Protein AF-A0A3D5V8G2-F1 (afdb_monomer)

Nearest PDB structures (foldseek):
  6szw-assembly1_C  TM=7.729E-01  e=3.109E+00  Homo sapiens
  6szw-assembly1_A  TM=7.566E-01  e=4.040E+00  Homo sapiens
  6w3f-assembly2_B  TM=2.625E-01  e=4.361E-01  synthetic construct
  3ke7-assembly1_A  TM=2.654E-01  e=2.099E+00  Parabacteroides distasonis ATCC 8503

Mean predicted aligned error: 7.95 Å

Secondary structure (DSSP, 8-state):
-HHHHHHHHHHHHHHHHHHHHHHHHHHHHHHHHHHHHHHHHHHHHHHHHHHHHHHS-GGGTS-TT-S-SSSBPTTS-BHHHHHHHHHT--TTSEEE-SSEEEEEEE-SS-EEEEEEEEEE-TTSSSEEEEEEEE-TTSSS-EEEEE--

Radius of gyration: 23.79 Å; Cα contacts (8 Å, |Δi|>4): 229; chains: 1; bounding box: 55×24×83 Å

Sequence (148 aa):
MGTQQILLIVLSVVVVGIAVAVGITMFNNQAVNSNRQAVISDLQNLGAQVMAWYRMPASMGGGGQAANLTTGDANGESLSDELYNYIGFDSDGNFLNQNGSYSTTVTTTTIEIVGEGNETGNDGSTPVKATLVITPANESPLQTTVNN

Foldseek 3Di:
DVVVVVVVVVVVVVVVVVVVVVVVVVVLVVVQVVLLVVLVVLLVVLLVQLLVQCPDCVVVLGVNVDQFQQADDVVGDRNVQSSCVSSVHDSQQWDDDQSFIWHWDDGGFKIKIKTFGPGCHPVNPGGWIKIWIAGNPDPCGTDIDGPD

Structure (mmCIF, N/CA/C/O backbone):
data_AF-A0A3D5V8G2-F1
#
_entry.id   AF-A0A3D5V8G2-F1
#
loop_
_atom_site.group_PDB
_atom_site.id
_atom_site.type_symbol
_atom_site.label_atom_id
_atom_site.label_alt_id
_atom_site.label_comp_id
_atom_site.label_asym_id
_atom_site.label_entity_id
_atom_site.label_seq_id
_atom_site.pdbx_PDB_ins_c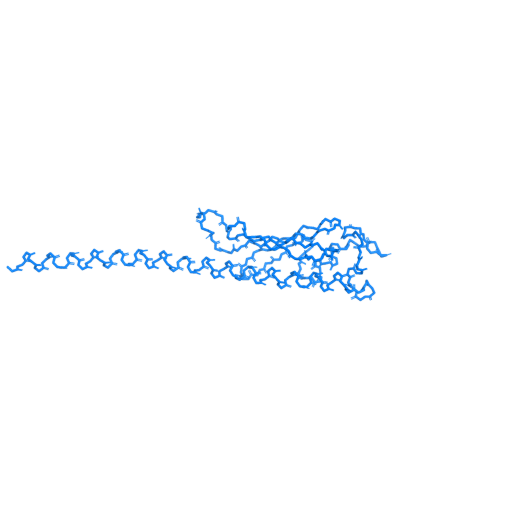ode
_atom_site.Cartn_x
_atom_site.Cartn_y
_atom_site.Cartn_z
_atom_site.occupancy
_atom_site.B_iso_or_equiv
_atom_site.auth_seq_id
_atom_site.auth_comp_id
_atom_site.auth_asym_id
_atom_site.auth_atom_id
_atom_site.pdbx_PDB_model_num
ATOM 1 N N . MET A 1 1 ? -31.181 0.477 53.966 1.00 78.00 1 MET A N 1
ATOM 2 C CA . MET A 1 1 ? -30.634 -0.601 53.106 1.00 78.00 1 MET A CA 1
ATOM 3 C C . MET A 1 1 ? -30.804 -0.304 51.613 1.00 78.00 1 MET A C 1
ATOM 5 O O . MET A 1 1 ? -29.845 -0.504 50.885 1.00 78.00 1 MET A O 1
ATOM 9 N N . GLY A 1 2 ? -31.938 0.248 51.153 1.00 84.44 2 GLY A N 1
ATOM 10 C CA . GLY A 1 2 ? -32.140 0.558 49.725 1.00 84.44 2 GLY A CA 1
ATOM 11 C C . GLY A 1 2 ? -31.175 1.590 49.114 1.00 84.44 2 GLY A C 1
ATOM 12 O O . GLY A 1 2 ? -30.737 1.413 47.988 1.00 84.44 2 GLY A O 1
ATOM 13 N N . THR A 1 3 ? -30.762 2.627 49.849 1.00 86.69 3 THR A N 1
ATOM 14 C CA . THR A 1 3 ? -29.887 3.691 49.309 1.00 86.69 3 THR A CA 1
ATOM 15 C C . THR A 1 3 ? -28.455 3.232 49.006 1.00 86.69 3 THR A C 1
ATOM 17 O O . THR A 1 3 ? -27.903 3.616 47.982 1.00 86.69 3 THR A O 1
ATOM 20 N N . GLN A 1 4 ? -27.860 2.369 49.840 1.00 87.19 4 GLN A N 1
ATOM 21 C CA . GLN A 1 4 ? -26.537 1.784 49.565 1.00 87.19 4 GLN A CA 1
ATOM 22 C C . GLN A 1 4 ? -26.575 0.786 48.404 1.00 87.19 4 GLN A C 1
ATOM 24 O O . GLN A 1 4 ? -25.663 0.763 47.585 1.00 87.19 4 GLN A O 1
ATOM 29 N N . GLN A 1 5 ? -27.636 -0.017 48.309 1.00 90.75 5 GLN A N 1
ATOM 30 C CA . GLN A 1 5 ? -27.791 -0.972 47.211 1.00 90.75 5 GLN A CA 1
ATOM 31 C C . GLN A 1 5 ? -27.987 -0.262 45.867 1.00 90.75 5 GLN A C 1
ATOM 33 O O . GLN A 1 5 ? -27.366 -0.645 44.881 1.00 90.75 5 GLN A O 1
ATOM 38 N N . ILE A 1 6 ? -28.773 0.819 45.838 1.00 92.19 6 ILE A N 1
ATOM 39 C CA . ILE A 1 6 ? -28.949 1.641 44.632 1.00 92.19 6 ILE A CA 1
ATOM 40 C C . ILE A 1 6 ? -27.618 2.277 44.207 1.00 92.19 6 ILE A C 1
ATOM 42 O O . ILE A 1 6 ? -27.293 2.277 43.022 1.00 92.19 6 ILE A O 1
ATOM 46 N N . LEU A 1 7 ? -26.811 2.759 45.156 1.00 90.69 7 LEU A N 1
ATOM 47 C CA . LEU A 1 7 ? -25.519 3.379 44.852 1.00 90.69 7 LEU A CA 1
ATOM 48 C C . LEU A 1 7 ? -24.522 2.393 44.222 1.00 90.69 7 LEU A C 1
ATOM 50 O O . LEU A 1 7 ? -23.800 2.758 43.295 1.00 90.69 7 LEU A O 1
ATOM 54 N N . LEU A 1 8 ? -24.517 1.136 44.673 1.00 91.50 8 LEU A N 1
ATOM 55 C CA . LEU A 1 8 ? -23.665 0.093 44.096 1.00 91.50 8 LEU A CA 1
ATOM 56 C C . LEU A 1 8 ? -24.078 -0.272 42.666 1.00 91.50 8 LEU A C 1
ATOM 58 O O . LEU A 1 8 ? -23.210 -0.441 41.816 1.00 91.50 8 LEU A O 1
ATOM 62 N N . ILE A 1 9 ? -25.382 -0.322 42.377 1.00 93.31 9 ILE A N 1
ATOM 63 C CA . ILE A 1 9 ? -25.881 -0.585 41.018 1.00 93.31 9 ILE A CA 1
ATOM 64 C C . ILE A 1 9 ? -25.447 0.528 40.061 1.00 93.31 9 ILE A C 1
ATOM 66 O O . ILE A 1 9 ? -24.938 0.250 38.976 1.00 93.31 9 ILE A O 1
ATOM 70 N N . VAL A 1 10 ? -25.606 1.789 40.469 1.00 94.69 10 VAL A N 1
ATOM 71 C CA . VAL A 1 10 ? -25.210 2.941 39.647 1.00 94.69 10 VAL A CA 1
ATOM 72 C C . VAL A 1 10 ? -23.709 2.912 39.365 1.00 94.69 10 VAL A C 1
ATOM 74 O O . VAL A 1 10 ? -23.300 3.094 38.220 1.00 94.69 10 VAL A O 1
ATOM 77 N N . LEU A 1 11 ? -22.889 2.612 40.375 1.00 93.88 11 LEU A N 1
ATOM 78 C CA . LEU A 1 11 ? -21.443 2.501 40.204 1.00 93.88 11 LEU A CA 1
ATOM 79 C C . LEU A 1 11 ? -21.070 1.406 39.194 1.00 93.88 11 LEU A C 1
ATOM 81 O O . LEU A 1 11 ? -20.253 1.648 38.308 1.00 93.88 11 LEU A O 1
ATOM 85 N N . SER A 1 12 ? -21.690 0.226 39.282 1.00 94.19 12 SER A N 1
ATOM 86 C CA . SER A 1 12 ? -21.439 -0.871 38.340 1.00 94.19 12 SER A CA 1
ATOM 87 C C . SER A 1 12 ? -21.774 -0.487 36.898 1.00 94.19 12 SER A C 1
ATOM 89 O O . SER A 1 12 ? -20.986 -0.766 35.997 1.00 94.19 12 SER A O 1
ATOM 91 N N . VAL A 1 13 ? -22.901 0.192 36.668 1.00 96.00 13 VAL A N 1
ATOM 92 C CA . VAL A 1 13 ? -23.312 0.615 35.319 1.00 96.00 13 VAL A CA 1
ATOM 93 C C . VAL A 1 13 ? -22.354 1.658 34.742 1.00 96.00 13 VAL A C 1
ATOM 95 O O . VAL A 1 13 ? -21.993 1.566 33.570 1.00 96.00 13 VAL A O 1
ATOM 98 N N . VAL A 1 14 ? -21.887 2.610 35.557 1.00 95.88 14 VAL A N 1
ATOM 99 C CA . VAL A 1 14 ? -20.909 3.623 35.120 1.00 95.88 14 VAL A CA 1
ATOM 100 C C . VAL A 1 14 ? -19.597 2.968 34.684 1.00 95.88 14 VAL A C 1
ATOM 102 O O . VAL A 1 14 ? -19.060 3.310 33.631 1.00 95.88 14 VAL A O 1
ATOM 105 N N . VAL A 1 15 ? -19.104 1.988 35.447 1.00 95.62 15 VAL A N 1
ATOM 106 C CA . VAL A 1 15 ? -17.864 1.271 35.108 1.00 95.62 15 VAL A CA 1
ATOM 107 C C . VAL A 1 15 ? -18.015 0.485 33.803 1.00 95.62 15 VAL A C 1
ATOM 109 O O . VAL A 1 15 ? -17.140 0.567 32.942 1.00 95.62 15 VAL A O 1
ATOM 112 N N . VAL A 1 16 ? -19.133 -0.226 33.616 1.00 97.62 16 VAL A N 1
ATOM 113 C CA . VAL A 1 16 ? -19.405 -0.964 32.368 1.00 97.62 16 VAL A CA 1
ATOM 114 C C . VAL A 1 16 ? -19.496 -0.010 31.174 1.00 97.62 16 VAL A C 1
ATOM 116 O O . VAL A 1 16 ? -18.928 -0.302 30.124 1.00 97.62 16 VAL A O 1
ATOM 119 N N . GLY A 1 17 ? -20.135 1.153 31.334 1.00 96.94 17 GLY A N 1
ATOM 120 C CA . GLY A 1 17 ? -20.242 2.158 30.273 1.00 96.94 17 GLY A CA 1
ATOM 121 C C . GLY A 1 17 ? -18.881 2.645 29.765 1.00 96.94 17 GLY A C 1
ATOM 122 O O . GLY A 1 17 ? -18.651 2.684 28.557 1.00 96.94 17 GLY A O 1
ATOM 123 N N . ILE A 1 18 ? -17.949 2.947 30.676 1.00 95.75 18 ILE A N 1
ATOM 124 C CA . ILE A 1 18 ? -16.586 3.371 30.310 1.00 95.75 18 ILE A CA 1
ATOM 125 C C . ILE A 1 18 ? -15.808 2.215 29.670 1.00 95.75 18 ILE A C 1
ATOM 127 O O . ILE A 1 18 ? -15.126 2.419 28.667 1.00 95.75 18 ILE A O 1
ATOM 131 N N . ALA A 1 19 ? -15.928 0.998 30.210 1.00 95.44 19 ALA A N 1
ATOM 132 C CA . ALA A 1 19 ? -15.232 -0.172 29.679 1.00 95.44 19 ALA A CA 1
ATOM 133 C C . ALA A 1 19 ? -15.631 -0.478 28.225 1.00 95.44 19 ALA A C 1
ATOM 135 O O . ALA A 1 19 ? -14.762 -0.774 27.406 1.00 95.44 19 ALA A O 1
ATOM 136 N N . VAL A 1 20 ? -16.917 -0.349 27.880 1.00 96.38 20 VAL A N 1
ATOM 137 C CA . VAL A 1 20 ? -17.401 -0.524 26.500 1.00 96.38 20 VAL A CA 1
ATOM 138 C C . VAL A 1 20 ? -16.841 0.561 25.582 1.00 96.38 20 VAL A C 1
ATOM 140 O O . VAL A 1 20 ? -16.336 0.239 24.509 1.00 96.38 20 VAL A O 1
ATOM 143 N N . ALA A 1 21 ? -16.864 1.829 26.006 1.00 92.94 21 ALA A N 1
ATOM 144 C CA . ALA A 1 21 ? -16.328 2.931 25.206 1.00 92.94 21 ALA A CA 1
ATOM 145 C C . ALA A 1 21 ? -14.827 2.754 24.910 1.00 92.94 21 ALA A C 1
ATOM 147 O O . ALA A 1 21 ? -14.400 2.900 23.767 1.00 92.94 21 ALA A O 1
ATOM 148 N N . VAL A 1 22 ? -14.030 2.372 25.915 1.00 94.81 22 VAL A N 1
ATOM 149 C CA . VAL A 1 22 ? -12.594 2.094 25.737 1.00 94.81 22 VAL A CA 1
ATOM 150 C C . VAL A 1 22 ? -12.370 0.853 24.869 1.00 94.81 22 VAL A C 1
ATOM 152 O O . VAL A 1 22 ? -11.496 0.868 24.004 1.00 94.81 22 VAL A O 1
ATOM 155 N N . GLY A 1 23 ? -13.171 -0.200 25.058 1.00 93.06 23 GLY A N 1
ATOM 156 C CA . GLY A 1 23 ? -13.096 -1.424 24.260 1.00 93.06 23 GLY A CA 1
ATOM 157 C C . GLY A 1 23 ? -13.329 -1.175 22.769 1.00 93.06 23 GLY A C 1
ATOM 158 O O . GLY A 1 23 ? -12.573 -1.685 21.946 1.00 93.06 23 GLY A O 1
ATOM 159 N N . ILE A 1 24 ? -14.309 -0.334 22.422 1.00 91.12 24 ILE A N 1
ATOM 160 C CA . ILE A 1 24 ? -14.580 0.064 21.031 1.00 91.12 24 ILE A CA 1
ATOM 161 C C . ILE A 1 24 ? -13.375 0.803 20.437 1.00 91.12 24 ILE A C 1
ATOM 163 O O . ILE A 1 24 ? -12.922 0.457 19.348 1.00 91.12 24 ILE A O 1
ATOM 167 N N . THR A 1 25 ? -12.803 1.768 21.163 1.00 88.56 25 THR A N 1
ATOM 168 C CA . THR A 1 25 ? -11.617 2.503 20.695 1.00 88.56 25 THR A CA 1
ATOM 169 C C . THR A 1 25 ? -10.421 1.576 20.472 1.00 88.56 25 THR A C 1
ATOM 171 O O . THR A 1 25 ? -9.728 1.695 19.464 1.00 88.56 25 THR A O 1
ATOM 174 N N . MET A 1 26 ? -10.181 0.618 21.374 1.00 89.19 26 MET A N 1
ATOM 175 C CA . MET A 1 26 ? -9.106 -0.370 21.210 1.00 89.19 26 MET A CA 1
ATOM 176 C C . MET A 1 26 ? -9.332 -1.282 20.001 1.00 89.19 26 MET A C 1
ATOM 178 O O . MET A 1 26 ? -8.381 -1.566 19.274 1.00 89.19 26 MET A O 1
ATOM 182 N N . PHE A 1 27 ? -10.572 -1.714 19.764 1.00 88.75 27 PHE A N 1
ATOM 183 C CA . PHE A 1 27 ? -10.916 -2.550 18.616 1.00 88.75 27 PHE A CA 1
ATOM 184 C C . PHE A 1 27 ? -10.690 -1.816 17.287 1.00 88.75 27 PHE A C 1
ATOM 186 O O . PHE A 1 27 ? -10.047 -2.362 16.392 1.00 88.75 27 PHE A O 1
ATOM 193 N N . ASN A 1 28 ? -11.117 -0.553 17.190 1.00 87.25 28 ASN A N 1
ATOM 194 C CA . ASN A 1 28 ? -10.887 0.274 16.003 1.00 87.25 28 ASN A CA 1
ATOM 195 C C . ASN A 1 28 ? -9.389 0.503 15.760 1.00 87.25 28 ASN A C 1
ATOM 197 O O . ASN A 1 28 ? -8.902 0.296 14.653 1.00 87.25 28 ASN A O 1
ATOM 201 N N . ASN A 1 29 ? -8.625 0.832 16.806 1.00 86.25 29 ASN A N 1
ATOM 202 C CA . ASN A 1 29 ? -7.174 1.005 16.689 1.00 86.25 29 ASN A CA 1
ATOM 203 C C . ASN A 1 29 ? -6.466 -0.282 16.231 1.00 86.25 29 ASN A C 1
ATOM 205 O O . ASN A 1 29 ? -5.485 -0.222 15.490 1.00 86.25 29 ASN A O 1
ATOM 209 N N . GLN A 1 30 ? -6.950 -1.453 16.655 1.00 88.50 30 GLN A N 1
ATOM 210 C CA . GLN A 1 30 ? -6.416 -2.733 16.196 1.00 88.50 30 GLN A CA 1
ATOM 211 C C . GLN A 1 30 ? -6.717 -2.975 14.710 1.00 88.50 30 GLN A C 1
ATOM 213 O O . GLN A 1 30 ? -5.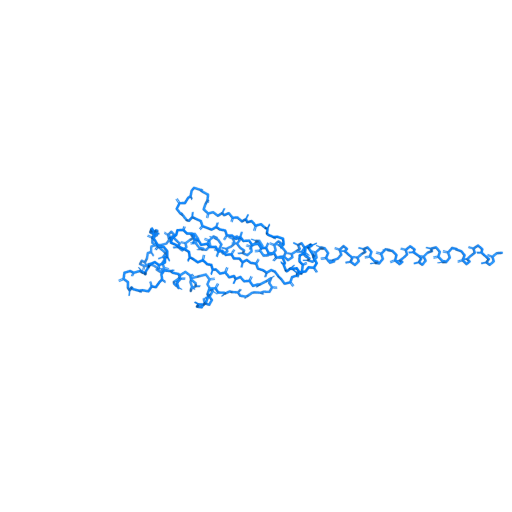830 -3.437 13.992 1.00 88.50 30 GLN A O 1
ATOM 218 N N . ALA A 1 31 ? -7.925 -2.640 14.243 1.00 85.44 31 ALA A N 1
ATOM 219 C CA . ALA A 1 31 ? -8.300 -2.743 12.832 1.00 85.44 31 ALA A CA 1
ATOM 220 C C . ALA A 1 31 ? -7.420 -1.842 11.947 1.00 85.44 31 ALA A C 1
ATOM 222 O O . ALA A 1 31 ? -6.809 -2.329 10.995 1.00 85.44 31 ALA A O 1
ATOM 223 N N . VAL A 1 32 ? -7.242 -0.575 12.338 1.00 87.19 32 VAL A N 1
ATOM 224 C CA . VAL A 1 32 ? -6.369 0.392 11.646 1.00 87.19 32 VAL A CA 1
ATOM 225 C C . VAL A 1 32 ? -4.924 -0.109 11.581 1.00 87.19 32 VAL A C 1
ATOM 227 O O . VAL A 1 32 ? -4.301 -0.104 10.519 1.00 87.19 32 VAL A O 1
ATOM 230 N N . ASN A 1 33 ? -4.374 -0.592 12.699 1.00 87.31 33 ASN A N 1
ATOM 231 C CA . ASN A 1 33 ? -3.004 -1.111 12.733 1.00 87.31 33 ASN A CA 1
ATOM 232 C C . ASN A 1 33 ? -2.829 -2.381 11.893 1.00 87.31 33 ASN A C 1
ATOM 234 O O . ASN A 1 33 ? -1.791 -2.545 11.251 1.00 87.31 33 ASN A O 1
ATOM 238 N N . SER A 1 34 ? -3.826 -3.268 11.882 1.00 89.38 34 SER A N 1
ATOM 239 C CA . SER A 1 34 ? -3.811 -4.467 11.043 1.00 89.38 34 SER A CA 1
ATOM 240 C C . SER A 1 34 ? -3.828 -4.101 9.561 1.00 89.38 34 SER A C 1
ATOM 242 O O . SER A 1 34 ? -3.040 -4.646 8.790 1.00 89.38 34 SER A O 1
ATOM 244 N N . ASN A 1 35 ? -4.678 -3.152 9.161 1.00 89.25 35 ASN A N 1
ATOM 245 C CA . ASN A 1 35 ? -4.745 -2.684 7.780 1.00 89.25 35 ASN A CA 1
ATOM 246 C C . ASN A 1 35 ? -3.432 -2.002 7.356 1.00 89.25 35 ASN A C 1
ATOM 248 O O . ASN A 1 35 ? -2.878 -2.337 6.312 1.00 89.25 35 ASN A O 1
ATOM 252 N N . ARG A 1 36 ? -2.843 -1.167 8.222 1.00 87.81 36 ARG A N 1
ATOM 253 C CA . ARG A 1 36 ? -1.514 -0.566 8.008 1.00 87.81 36 ARG A CA 1
ATOM 254 C C . ARG A 1 36 ? -0.430 -1.601 7.742 1.00 87.81 36 ARG A C 1
ATOM 256 O O . ARG A 1 36 ? 0.362 -1.442 6.818 1.00 87.81 36 ARG A O 1
ATOM 263 N N . GLN A 1 37 ? -0.379 -2.655 8.550 1.00 90.31 37 GLN A N 1
ATOM 264 C CA . GLN A 1 37 ? 0.601 -3.726 8.372 1.00 90.31 37 GLN A CA 1
ATOM 265 C C . GLN A 1 37 ? 0.373 -4.48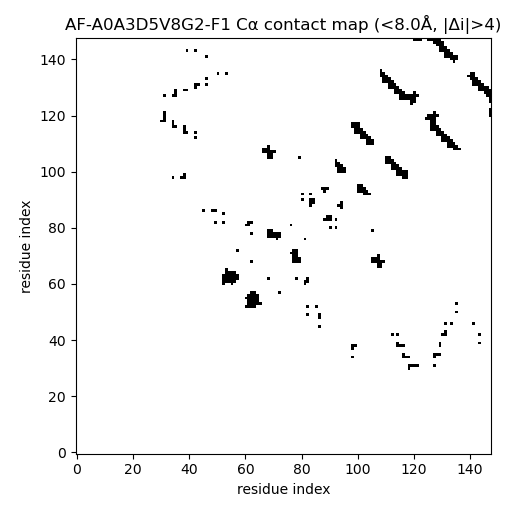9 7.066 1.00 90.31 37 GLN A C 1
ATOM 267 O O . GLN A 1 37 ? 1.343 -4.807 6.380 1.00 90.31 37 GLN A O 1
ATOM 272 N N . ALA A 1 38 ? -0.886 -4.730 6.695 1.00 90.06 38 ALA A N 1
ATOM 273 C CA . ALA A 1 38 ? -1.233 -5.369 5.433 1.00 90.06 38 ALA A CA 1
ATOM 274 C C . ALA A 1 38 ? -0.784 -4.526 4.225 1.00 90.06 38 ALA A C 1
ATOM 276 O O . ALA A 1 38 ? -0.080 -5.039 3.358 1.00 90.06 38 ALA A O 1
ATOM 277 N N . VAL A 1 39 ? -1.075 -3.219 4.217 1.00 89.88 39 VAL A N 1
ATOM 278 C CA . VAL A 1 39 ? -0.639 -2.300 3.148 1.00 89.88 39 VAL A CA 1
ATOM 279 C C . VAL A 1 39 ? 0.887 -2.257 3.037 1.00 89.88 39 VAL A C 1
ATOM 281 O O . VAL A 1 39 ? 1.424 -2.351 1.936 1.00 89.88 39 VAL A O 1
ATOM 284 N N . ILE A 1 40 ? 1.610 -2.173 4.160 1.00 88.94 40 ILE A N 1
ATOM 285 C CA . ILE A 1 40 ? 3.083 -2.188 4.159 1.00 88.94 40 ILE A CA 1
ATOM 286 C C . ILE A 1 40 ? 3.625 -3.513 3.606 1.00 88.94 40 ILE A C 1
ATOM 288 O O . ILE A 1 40 ? 4.571 -3.502 2.819 1.00 88.94 40 ILE A O 1
ATOM 292 N N . SER A 1 41 ? 3.037 -4.644 3.999 1.00 90.75 41 SER A N 1
ATOM 293 C CA . SER A 1 41 ? 3.429 -5.967 3.501 1.00 90.75 41 SER A CA 1
ATOM 294 C C . SER A 1 41 ? 3.225 -6.084 1.989 1.00 90.75 41 SER A C 1
ATOM 296 O O . SER A 1 41 ? 4.100 -6.591 1.285 1.00 90.75 41 SER A O 1
ATOM 298 N N . ASP A 1 42 ? 2.101 -5.584 1.477 1.00 91.69 42 ASP A N 1
ATOM 299 C CA . ASP A 1 42 ? 1.815 -5.590 0.042 1.00 91.69 42 ASP A CA 1
ATOM 300 C C . ASP A 1 42 ? 2.798 -4.704 -0.723 1.00 91.69 42 ASP A C 1
ATOM 302 O O . ASP A 1 42 ? 3.363 -5.143 -1.724 1.00 91.69 42 ASP A O 1
ATOM 306 N N . LEU A 1 43 ? 3.095 -3.503 -0.214 1.00 89.12 43 LEU A N 1
ATOM 307 C CA . LEU A 1 43 ? 4.113 -2.629 -0.800 1.00 89.12 43 LEU A CA 1
ATOM 308 C C . LEU A 1 43 ? 5.484 -3.311 -0.842 1.00 89.12 43 LEU A C 1
ATOM 310 O O . LEU A 1 43 ? 6.156 -3.252 -1.865 1.00 89.12 43 LEU A O 1
ATOM 314 N N . GLN A 1 44 ? 5.905 -4.000 0.219 1.00 90.50 44 GLN A N 1
ATOM 315 C CA . GLN A 1 44 ? 7.176 -4.735 0.216 1.00 90.50 44 GLN A CA 1
ATOM 316 C C . GLN A 1 44 ? 7.207 -5.847 -0.840 1.00 90.50 44 GLN A C 1
ATOM 318 O O . GLN A 1 44 ? 8.227 -6.027 -1.509 1.00 90.50 44 GLN A O 1
ATOM 323 N N . ASN A 1 45 ? 6.098 -6.568 -1.017 1.00 91.50 45 ASN A N 1
ATOM 324 C CA . ASN A 1 45 ? 5.980 -7.598 -2.045 1.00 91.50 45 ASN A CA 1
ATOM 325 C C . ASN A 1 45 ? 6.056 -6.988 -3.455 1.00 91.50 45 ASN A C 1
ATOM 327 O O . ASN A 1 45 ? 6.882 -7.415 -4.263 1.00 91.50 45 ASN A O 1
ATOM 331 N N . LEU A 1 46 ? 5.280 -5.933 -3.718 1.00 91.00 46 LEU A N 1
ATOM 332 C CA . LEU A 1 46 ? 5.321 -5.184 -4.977 1.00 91.00 46 LEU A CA 1
ATOM 333 C C . LEU A 1 46 ? 6.724 -4.635 -5.254 1.00 91.00 46 LEU A C 1
ATOM 335 O O . LEU A 1 46 ? 7.249 -4.802 -6.350 1.00 91.00 46 LEU A O 1
ATOM 339 N N . GLY A 1 47 ? 7.390 -4.075 -4.245 1.00 88.38 47 GLY A N 1
ATOM 340 C CA . GLY A 1 47 ? 8.768 -3.604 -4.349 1.00 88.38 47 GLY A CA 1
ATOM 341 C C . GLY A 1 47 ? 9.753 -4.693 -4.768 1.00 88.38 47 GLY A C 1
ATOM 342 O O . GLY A 1 47 ? 10.608 -4.464 -5.624 1.00 88.38 47 GLY A O 1
ATOM 343 N N . ALA A 1 48 ? 9.618 -5.899 -4.214 1.00 88.62 48 ALA A N 1
ATOM 344 C CA . ALA A 1 48 ? 10.434 -7.040 -4.616 1.00 88.62 48 ALA A CA 1
ATOM 345 C C . ALA A 1 48 ? 10.162 -7.462 -6.071 1.00 88.62 48 ALA A C 1
ATOM 347 O O . ALA A 1 48 ? 11.109 -7.761 -6.801 1.00 88.62 48 ALA A O 1
ATOM 348 N N . GLN A 1 49 ? 8.901 -7.438 -6.513 1.00 90.69 49 GLN A N 1
ATOM 349 C CA . GLN A 1 49 ? 8.530 -7.737 -7.900 1.00 90.69 49 GLN A CA 1
ATOM 350 C C . GLN A 1 49 ? 9.097 -6.704 -8.877 1.00 90.69 49 GLN A C 1
ATOM 352 O O . GLN A 1 49 ? 9.707 -7.088 -9.872 1.00 90.69 49 GLN A O 1
ATOM 357 N N . VAL A 1 50 ? 8.990 -5.412 -8.563 1.00 88.75 50 VAL A N 1
ATOM 358 C CA . VAL A 1 50 ? 9.570 -4.325 -9.370 1.00 88.75 50 VAL A CA 1
ATOM 359 C C . VAL A 1 50 ? 11.088 -4.490 -9.498 1.00 88.75 50 VAL A C 1
ATOM 361 O O . VAL A 1 50 ? 11.648 -4.359 -10.586 1.00 88.75 50 VAL A O 1
ATOM 364 N N . MET A 1 51 ? 11.777 -4.834 -8.406 1.00 87.50 51 MET A N 1
ATOM 365 C CA . MET A 1 51 ? 13.223 -5.081 -8.437 1.00 87.50 51 MET A CA 1
ATOM 366 C C . MET A 1 51 ? 13.594 -6.337 -9.230 1.00 87.50 51 MET A C 1
ATOM 368 O O . MET A 1 51 ? 14.640 -6.358 -9.885 1.00 87.50 51 MET A O 1
ATOM 372 N N . ALA A 1 52 ? 12.760 -7.377 -9.182 1.00 87.75 52 ALA A N 1
ATOM 373 C CA . ALA A 1 52 ? 12.930 -8.568 -10.006 1.00 87.75 52 ALA A CA 1
ATOM 374 C C . ALA A 1 52 ? 12.756 -8.236 -11.494 1.00 87.75 52 ALA A C 1
ATOM 376 O O . ALA A 1 52 ? 13.612 -8.612 -12.293 1.00 87.75 52 ALA A O 1
ATOM 377 N N . TRP A 1 53 ? 11.723 -7.464 -11.844 1.00 89.19 53 TRP A N 1
ATOM 378 C CA . TRP A 1 53 ? 11.496 -6.980 -13.203 1.00 89.19 53 TRP A CA 1
ATOM 379 C C . TRP A 1 53 ? 12.682 -6.160 -13.708 1.00 89.19 53 TRP A C 1
ATOM 381 O O . TRP A 1 53 ? 13.226 -6.477 -14.760 1.00 89.19 53 TRP A O 1
ATOM 391 N N . TYR A 1 54 ? 13.168 -5.184 -12.934 1.00 86.75 54 TYR A N 1
ATOM 392 C CA . TYR A 1 54 ? 14.297 -4.334 -13.339 1.00 86.75 54 TYR A CA 1
ATOM 393 C C . TYR A 1 54 ? 15.577 -5.131 -13.637 1.00 86.75 54 TYR A C 1
ATOM 395 O O . TYR A 1 54 ? 16.348 -4.778 -14.529 1.00 86.75 54 TYR A O 1
ATOM 403 N N . ARG A 1 55 ? 15.823 -6.212 -12.886 1.00 85.94 55 ARG A N 1
ATOM 404 C CA . ARG A 1 55 ? 17.000 -7.079 -13.061 1.00 85.94 55 ARG A CA 1
ATOM 405 C C . ARG A 1 55 ? 16.827 -8.127 -14.157 1.00 85.94 55 ARG A C 1
ATOM 407 O O . ARG A 1 55 ? 17.823 -8.705 -14.592 1.00 85.94 55 ARG A O 1
ATOM 414 N N . MET A 1 56 ? 15.598 -8.404 -14.575 1.00 86.44 56 MET A N 1
ATOM 415 C CA . MET A 1 56 ? 15.322 -9.377 -15.620 1.00 86.44 56 MET A CA 1
ATOM 416 C C . MET A 1 56 ? 15.672 -8.781 -16.998 1.00 86.44 56 MET A C 1
ATOM 418 O O . MET A 1 56 ? 15.370 -7.613 -17.251 1.00 86.44 56 MET A O 1
ATOM 422 N N . PRO A 1 57 ? 16.328 -9.537 -17.901 1.00 84.50 57 PRO A N 1
ATOM 423 C CA . PRO A 1 57 ? 16.659 -9.040 -19.236 1.00 84.50 57 PRO A CA 1
ATOM 424 C C . PRO A 1 57 ? 15.412 -8.669 -20.052 1.00 84.50 57 PRO A C 1
ATOM 426 O O . PRO A 1 57 ? 14.399 -9.364 -19.974 1.00 84.50 57 PRO A O 1
ATOM 429 N N . ALA A 1 58 ? 15.520 -7.648 -20.911 1.00 82.31 58 ALA A N 1
ATOM 430 C CA . ALA A 1 58 ? 14.433 -7.217 -21.803 1.00 82.31 58 ALA A CA 1
ATOM 431 C C . ALA A 1 58 ? 13.927 -8.342 -22.726 1.00 82.31 58 ALA A C 1
ATOM 433 O O . ALA A 1 58 ? 12.732 -8.483 -22.957 1.00 82.31 58 ALA A O 1
ATOM 434 N N . SER A 1 59 ? 14.811 -9.251 -23.152 1.00 80.56 59 SER A N 1
ATOM 435 C CA . SER A 1 59 ? 14.443 -10.426 -23.957 1.00 80.56 59 SER A CA 1
ATOM 436 C C . SER A 1 59 ? 13.523 -11.431 -23.247 1.00 80.56 59 SER A C 1
ATOM 438 O O . SER A 1 59 ? 13.002 -12.337 -23.895 1.00 80.56 59 SER A O 1
ATOM 440 N N . MET A 1 60 ? 13.337 -11.296 -21.932 1.00 82.62 60 MET A N 1
ATOM 441 C CA . MET A 1 60 ? 12.428 -12.106 -21.116 1.00 82.62 60 MET A CA 1
ATOM 442 C C . MET A 1 60 ? 11.230 -11.296 -20.586 1.00 82.62 60 MET A C 1
ATOM 444 O O . MET A 1 60 ? 10.525 -11.783 -19.706 1.00 82.62 60 MET A O 1
ATOM 448 N N . GLY A 1 61 ? 10.998 -10.079 -21.099 1.00 78.12 61 GLY A N 1
ATOM 449 C CA . GLY A 1 61 ? 9.925 -9.182 -20.643 1.00 78.12 61 GLY A CA 1
ATOM 450 C C . GLY A 1 61 ? 10.242 -8.444 -19.336 1.00 78.12 61 GLY A C 1
ATOM 451 O O . GLY A 1 61 ? 9.338 -8.155 -18.555 1.00 78.12 61 GLY A O 1
ATOM 452 N N . GLY A 1 62 ? 11.529 -8.227 -19.046 1.00 83.81 62 GLY A N 1
ATOM 453 C CA . GLY A 1 62 ? 12.006 -7.467 -17.888 1.00 83.81 62 GLY A CA 1
ATOM 454 C C . GLY A 1 62 ? 12.502 -6.064 -18.243 1.00 83.81 62 GLY A C 1
ATOM 455 O O . GLY A 1 62 ? 12.697 -5.740 -19.406 1.00 83.81 62 GLY A O 1
ATOM 456 N N . GLY A 1 63 ? 12.805 -5.253 -17.231 1.00 81.00 63 GLY A N 1
ATOM 457 C CA . GLY A 1 63 ? 13.267 -3.871 -17.394 1.00 81.00 63 GLY A CA 1
ATOM 458 C C . GLY A 1 63 ? 14.713 -3.718 -17.877 1.00 81.00 63 GLY A C 1
ATOM 459 O O . GLY A 1 63 ? 15.172 -2.596 -18.071 1.00 81.00 63 GLY A O 1
ATOM 460 N N . GLY A 1 64 ? 15.469 -4.813 -18.037 1.00 82.19 64 GLY A N 1
ATOM 461 C CA . GLY A 1 64 ? 16.774 -4.825 -18.710 1.00 82.19 64 GLY A CA 1
ATOM 462 C C . GLY A 1 64 ? 17.844 -3.912 -18.103 1.00 82.19 64 GLY A C 1
ATOM 463 O O . GLY A 1 64 ? 18.778 -3.533 -18.805 1.00 82.19 64 GLY A O 1
ATOM 464 N N . GLN A 1 65 ? 17.711 -3.540 -16.825 1.00 83.00 65 GLN A N 1
ATOM 465 C CA . GLN A 1 65 ? 18.502 -2.490 -16.173 1.00 83.00 65 GLN 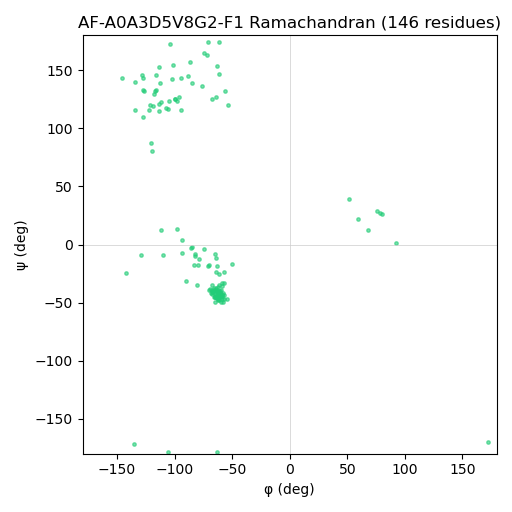A CA 1
ATOM 466 C C . GLN A 1 65 ? 18.515 -1.166 -16.958 1.00 83.00 65 GLN A C 1
ATOM 468 O O . GLN A 1 65 ? 19.549 -0.499 -17.059 1.00 83.00 65 GLN A O 1
ATOM 473 N N . ALA A 1 66 ? 17.372 -0.798 -17.542 1.00 80.19 66 ALA A N 1
ATOM 474 C CA . ALA A 1 66 ? 17.230 0.417 -18.326 1.00 80.19 66 ALA A CA 1
ATOM 475 C C . ALA A 1 66 ? 17.622 1.658 -17.510 1.00 80.19 66 ALA A C 1
ATOM 477 O O . ALA A 1 66 ? 17.158 1.871 -16.391 1.00 80.19 66 ALA A O 1
ATOM 478 N N . ALA A 1 67 ? 18.454 2.518 -18.103 1.00 75.38 67 ALA A N 1
ATOM 479 C CA . ALA A 1 67 ? 18.840 3.795 -17.500 1.00 75.38 67 ALA A CA 1
ATOM 480 C C . ALA A 1 67 ? 17.681 4.811 -17.458 1.00 75.38 67 ALA A C 1
ATOM 482 O O . ALA A 1 67 ? 17.761 5.806 -16.740 1.00 75.38 67 ALA A O 1
ATOM 483 N N . ASN A 1 68 ? 16.633 4.576 -18.253 1.00 80.75 68 ASN A N 1
ATOM 484 C CA . ASN A 1 68 ? 15.426 5.383 -18.290 1.00 80.75 68 ASN A CA 1
ATOM 485 C C . ASN A 1 68 ? 14.196 4.468 -18.296 1.00 80.75 68 ASN A C 1
ATOM 487 O O . ASN A 1 68 ? 13.991 3.726 -19.250 1.00 80.75 68 ASN A O 1
ATOM 491 N N . LEU A 1 69 ? 13.391 4.549 -17.240 1.00 79.88 69 LEU A N 1
ATOM 492 C CA . LEU A 1 69 ? 12.198 3.726 -17.029 1.00 79.88 69 LEU A CA 1
ATOM 493 C C . LEU A 1 69 ? 10.948 4.246 -17.766 1.00 79.88 69 LEU A C 1
ATOM 495 O O . LEU A 1 69 ? 9.931 3.563 -17.776 1.00 79.88 69 LEU A O 1
ATOM 499 N N . THR A 1 70 ? 11.001 5.440 -18.371 1.00 78.38 70 THR A N 1
ATOM 500 C CA . THR A 1 70 ? 9.864 6.057 -19.090 1.00 78.38 70 THR A CA 1
ATOM 501 C C . THR A 1 70 ? 10.058 6.108 -20.602 1.00 78.38 70 THR A C 1
ATOM 503 O O . THR A 1 70 ? 9.165 6.538 -21.324 1.00 78.38 70 THR A O 1
ATOM 506 N N . THR A 1 71 ? 11.251 5.779 -21.098 1.00 74.50 71 THR A N 1
ATOM 507 C CA . THR A 1 71 ? 11.483 5.629 -22.544 1.00 74.50 71 THR A CA 1
ATOM 508 C C . THR A 1 71 ? 11.169 4.196 -22.917 1.00 74.50 71 THR A C 1
ATOM 510 O O . THR A 1 71 ? 11.391 3.322 -22.094 1.00 74.50 71 THR A O 1
ATOM 513 N N . GLY A 1 72 ? 10.629 3.954 -24.108 1.00 66.06 72 GLY A N 1
ATOM 514 C CA . GLY A 1 72 ? 10.229 2.607 -24.483 1.00 66.06 72 GLY A CA 1
ATOM 515 C C . GLY A 1 72 ? 11.378 1.636 -24.766 1.00 66.06 72 GLY A C 1
ATOM 516 O O . GLY A 1 72 ? 12.515 2.059 -24.991 1.00 66.06 72 GLY A O 1
ATOM 517 N N . ASP A 1 73 ? 11.067 0.338 -24.759 1.00 65.75 73 ASP A N 1
ATOM 518 C CA . ASP A 1 73 ? 11.970 -0.742 -25.188 1.00 65.75 73 ASP A CA 1
ATOM 519 C C . ASP A 1 73 ? 12.356 -0.588 -26.680 1.00 65.75 73 ASP A C 1
ATOM 521 O O . ASP A 1 73 ? 11.822 0.252 -27.409 1.00 65.75 73 ASP A O 1
ATOM 525 N N . ALA A 1 74 ? 13.270 -1.423 -27.182 1.00 62.44 74 ALA A N 1
ATOM 526 C CA . ALA A 1 74 ? 13.656 -1.539 -28.590 1.00 62.44 74 ALA A CA 1
ATOM 527 C C . ALA A 1 74 ? 12.466 -1.699 -29.565 1.00 62.44 74 ALA A C 1
ATOM 529 O O . ALA A 1 74 ? 12.631 -1.472 -30.765 1.00 62.44 74 ALA A O 1
ATOM 530 N N . ASN A 1 75 ? 11.284 -2.062 -29.055 1.00 65.44 75 ASN A N 1
ATOM 531 C CA . ASN A 1 75 ? 10.031 -2.194 -29.796 1.00 65.44 75 ASN A CA 1
ATOM 532 C C . ASN A 1 75 ? 9.137 -0.933 -29.775 1.00 65.44 75 ASN A C 1
ATOM 534 O O . ASN A 1 75 ? 8.163 -0.879 -30.520 1.00 65.44 75 ASN A O 1
ATOM 538 N N . GLY A 1 76 ? 9.477 0.096 -28.987 1.00 66.50 76 GLY A N 1
ATOM 539 C CA . GLY A 1 76 ? 8.768 1.383 -28.927 1.00 66.50 76 GLY A CA 1
ATOM 540 C C . GLY A 1 76 ? 7.663 1.496 -27.867 1.00 66.50 76 GLY A C 1
ATOM 541 O O . GLY A 1 76 ? 7.051 2.558 -27.771 1.00 66.50 76 GLY A O 1
ATOM 542 N N . GLU A 1 77 ? 7.432 0.453 -27.067 1.00 68.88 77 GLU A N 1
ATOM 543 C CA . GLU A 1 77 ? 6.441 0.416 -25.977 1.00 68.88 77 GLU A CA 1
ATOM 544 C C . GLU A 1 77 ? 7.020 0.997 -24.684 1.00 68.88 77 GLU A C 1
ATOM 546 O O . GLU A 1 77 ? 8.174 0.714 -24.369 1.00 68.88 77 GLU A O 1
ATOM 551 N N . SER A 1 78 ? 6.254 1.792 -23.926 1.00 79.69 78 SER A N 1
ATOM 552 C CA . SER A 1 78 ? 6.744 2.410 -22.684 1.00 79.69 78 SER A CA 1
ATOM 553 C C . SER A 1 78 ? 7.090 1.348 -21.634 1.00 79.69 78 SER A C 1
ATOM 555 O O . SER A 1 78 ? 6.246 0.537 -21.259 1.00 79.69 78 SER A O 1
ATOM 557 N N . LEU A 1 79 ? 8.309 1.406 -21.086 1.00 80.75 79 LEU A N 1
ATOM 558 C CA . LEU A 1 79 ? 8.777 0.530 -20.001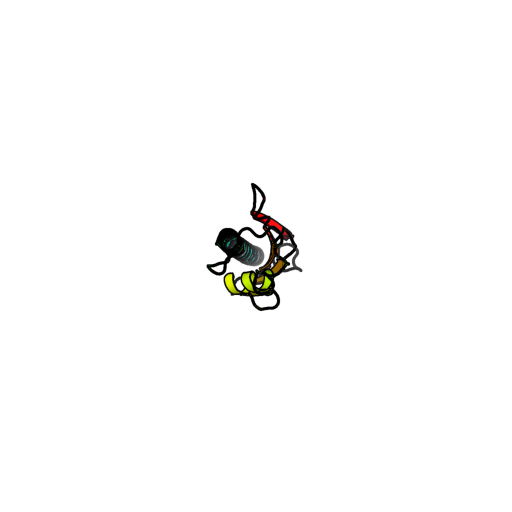 1.00 80.75 79 LEU A CA 1
ATOM 559 C C . LEU A 1 79 ? 7.878 0.609 -18.742 1.00 80.75 79 LEU A C 1
ATOM 561 O O . LEU A 1 79 ? 7.814 -0.347 -17.970 1.00 80.75 79 LEU A O 1
ATOM 565 N N . SER A 1 80 ? 7.135 1.711 -18.553 1.00 82.19 80 SER A N 1
ATOM 566 C CA . SER A 1 80 ? 6.107 1.837 -17.508 1.00 82.19 80 SER A CA 1
ATOM 567 C C . SER A 1 80 ? 4.954 0.850 -17.684 1.00 82.19 80 SER A C 1
ATOM 569 O O . SER A 1 80 ? 4.474 0.283 -16.707 1.00 82.19 80 SER A O 1
ATOM 571 N N . ASP A 1 81 ? 4.531 0.616 -18.921 1.00 85.12 81 ASP A N 1
ATOM 572 C CA . ASP A 1 81 ? 3.341 -0.178 -19.223 1.00 85.12 81 ASP A CA 1
ATOM 573 C C . ASP A 1 81 ? 3.684 -1.670 -19.146 1.00 85.12 81 ASP A C 1
ATOM 575 O O . ASP A 1 81 ? 2.900 -2.487 -18.661 1.00 85.12 81 ASP A O 1
ATOM 579 N N . GLU A 1 82 ? 4.906 -2.033 -19.542 1.00 85.62 82 GLU A N 1
ATOM 580 C CA . GLU A 1 82 ? 5.470 -3.363 -19.303 1.00 85.62 82 GLU A CA 1
ATOM 581 C C . GLU A 1 82 ? 5.596 -3.664 -17.809 1.00 85.62 82 GLU A C 1
ATOM 583 O O . GLU A 1 82 ? 5.244 -4.762 -17.367 1.00 85.62 82 GLU A O 1
ATOM 588 N N . LEU A 1 83 ? 6.047 -2.682 -17.020 1.00 86.44 83 LEU A N 1
ATOM 589 C CA . LEU A 1 83 ? 6.092 -2.811 -15.571 1.00 86.44 83 LEU A CA 1
ATOM 590 C C . LEU A 1 83 ? 4.693 -3.067 -15.009 1.00 86.44 83 LEU A C 1
ATOM 592 O O . LEU A 1 83 ? 4.541 -4.017 -14.246 1.00 86.44 83 LEU A O 1
ATOM 596 N N . TYR A 1 84 ? 3.686 -2.270 -15.387 1.00 90.19 84 TYR A N 1
ATOM 597 C CA . TYR A 1 84 ? 2.311 -2.425 -14.894 1.00 90.19 84 TYR A CA 1
ATOM 598 C C . TYR A 1 84 ? 1.759 -3.815 -15.187 1.00 90.19 84 TYR A C 1
ATOM 600 O O . TYR A 1 84 ? 1.279 -4.487 -14.274 1.00 90.19 84 TYR A O 1
ATOM 608 N N . ASN A 1 85 ? 1.934 -4.302 -16.416 1.00 88.31 85 ASN A N 1
ATOM 609 C CA . ASN A 1 85 ? 1.540 -5.659 -16.782 1.00 88.31 85 ASN A CA 1
ATOM 610 C C . ASN A 1 85 ? 2.264 -6.726 -15.943 1.00 88.31 85 ASN A C 1
ATOM 612 O O . ASN A 1 85 ? 1.646 -7.715 -15.547 1.00 88.31 85 ASN A O 1
ATOM 616 N N . TYR A 1 86 ? 3.552 -6.531 -15.642 1.00 87.75 86 TYR A N 1
ATOM 617 C CA . TYR A 1 86 ? 4.336 -7.474 -14.842 1.00 87.75 86 TYR A CA 1
ATOM 618 C C . TYR A 1 86 ? 3.875 -7.545 -13.379 1.00 87.75 86 TYR A C 1
ATOM 620 O O . TYR A 1 86 ? 3.774 -8.636 -12.821 1.00 87.75 86 TYR A O 1
ATOM 628 N N . ILE A 1 87 ? 3.586 -6.399 -12.755 1.00 88.81 87 ILE A N 1
ATOM 629 C CA . ILE A 1 87 ? 3.140 -6.328 -11.351 1.00 88.81 87 ILE A CA 1
ATOM 630 C C . ILE A 1 87 ? 1.619 -6.501 -11.186 1.00 88.81 87 ILE A C 1
ATOM 632 O O . ILE A 1 87 ? 1.126 -6.524 -10.059 1.00 88.81 87 ILE A O 1
ATOM 636 N N . GLY A 1 88 ? 0.874 -6.637 -12.289 1.00 89.25 88 GLY A N 1
ATOM 637 C CA . GLY A 1 88 ? -0.577 -6.857 -12.295 1.00 89.25 88 GLY A CA 1
ATOM 638 C C . GLY A 1 88 ? -1.418 -5.594 -12.088 1.00 89.25 88 GLY A C 1
ATOM 639 O O . GLY A 1 88 ? -2.534 -5.682 -11.577 1.00 89.25 88 GLY A O 1
ATOM 640 N N . PHE A 1 89 ? -0.878 -4.431 -12.444 1.00 92.75 89 PHE A N 1
ATOM 641 C CA . PHE A 1 89 ? -1.568 -3.145 -12.399 1.00 92.75 89 PHE A CA 1
ATOM 642 C C . PHE A 1 89 ? -2.338 -2.917 -13.706 1.00 92.75 89 PHE A C 1
ATOM 644 O O . PHE A 1 89 ? -2.025 -3.510 -14.740 1.00 92.75 89 PHE A O 1
ATOM 651 N N . ASP A 1 90 ? -3.363 -2.070 -13.658 1.00 91.44 90 ASP A N 1
ATOM 652 C CA . ASP A 1 90 ? -4.057 -1.618 -14.861 1.00 91.44 90 ASP A CA 1
ATOM 653 C C . ASP A 1 90 ? -3.197 -0.650 -15.696 1.00 91.44 90 ASP A C 1
ATOM 655 O O . ASP A 1 90 ? -2.097 -0.250 -15.307 1.00 91.44 90 ASP A O 1
ATOM 659 N N . SER A 1 91 ? -3.700 -0.273 -16.874 1.00 86.00 91 SER A N 1
ATOM 660 C CA . SER A 1 91 ? -3.010 0.646 -17.789 1.00 86.00 91 SER A CA 1
ATOM 661 C C . SER A 1 91 ? -2.806 2.052 -17.218 1.00 86.00 91 SER A C 1
ATOM 663 O O . SER A 1 91 ? -1.967 2.790 -17.723 1.00 86.00 91 SER A O 1
ATOM 665 N N . ASP A 1 92 ? -3.557 2.419 -16.179 1.00 86.50 92 ASP A N 1
ATOM 666 C CA . ASP A 1 92 ? -3.450 3.709 -15.499 1.00 86.50 92 ASP A CA 1
ATOM 667 C C . ASP A 1 92 ? -2.501 3.635 -14.285 1.00 86.50 92 ASP A C 1
ATOM 669 O O . ASP A 1 92 ? -2.346 4.617 -13.556 1.00 86.50 92 ASP A O 1
ATOM 673 N N . GLY A 1 93 ? -1.852 2.486 -14.060 1.00 86.88 93 GLY A N 1
ATOM 674 C CA . GLY A 1 93 ? -0.926 2.273 -12.956 1.00 86.88 93 GLY A CA 1
ATOM 675 C C . GLY A 1 93 ? -1.623 2.089 -11.611 1.00 86.88 93 GLY A C 1
ATOM 676 O O . GLY A 1 93 ? -1.026 2.416 -10.584 1.00 86.88 93 GLY A O 1
ATOM 677 N N . ASN A 1 94 ? -2.850 1.561 -11.588 1.00 91.12 94 ASN A N 1
ATOM 678 C CA . ASN A 1 94 ? -3.594 1.283 -10.362 1.00 91.12 94 ASN A CA 1
ATOM 679 C C . ASN A 1 94 ? -3.816 -0.215 -10.135 1.00 91.12 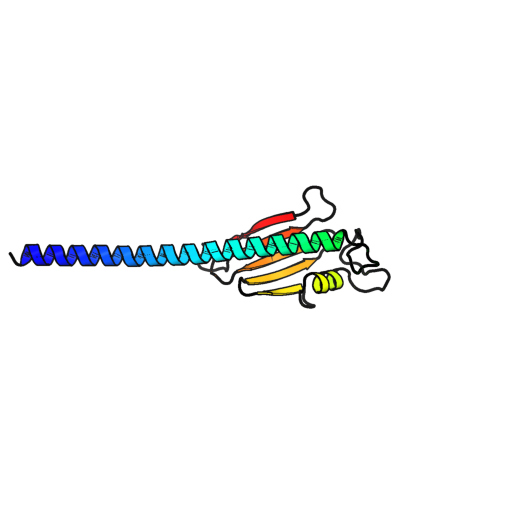94 ASN A C 1
ATOM 681 O O . ASN A 1 94 ? -3.894 -1.027 -11.057 1.00 91.12 94 ASN A O 1
ATOM 685 N N . PHE A 1 95 ? -3.944 -0.584 -8.867 1.00 91.44 95 PHE A N 1
ATOM 686 C CA . PHE A 1 95 ? -4.274 -1.930 -8.427 1.00 91.44 95 PHE A CA 1
ATOM 687 C C . PHE A 1 95 ? -5.134 -1.873 -7.167 1.00 91.44 95 PHE A C 1
ATOM 689 O O . PHE A 1 95 ? -4.940 -1.026 -6.299 1.00 91.44 95 PHE A O 1
ATOM 696 N N . LEU A 1 96 ? -6.094 -2.786 -7.056 1.00 91.06 96 LEU A N 1
ATOM 697 C CA . LEU A 1 96 ? -7.037 -2.851 -5.943 1.00 91.06 96 LEU A CA 1
ATOM 698 C C . LEU A 1 96 ? -7.025 -4.257 -5.354 1.00 91.06 96 LEU A C 1
ATOM 700 O O . LEU A 1 96 ? -7.141 -5.248 -6.077 1.00 91.06 96 LEU A O 1
ATOM 704 N N . ASN A 1 97 ? -6.943 -4.348 -4.031 1.00 89.50 97 ASN A N 1
ATOM 705 C CA . ASN A 1 97 ? -7.112 -5.604 -3.310 1.00 89.50 97 ASN A CA 1
ATOM 706 C C . ASN A 1 97 ? -8.015 -5.412 -2.075 1.00 89.50 97 ASN A C 1
ATO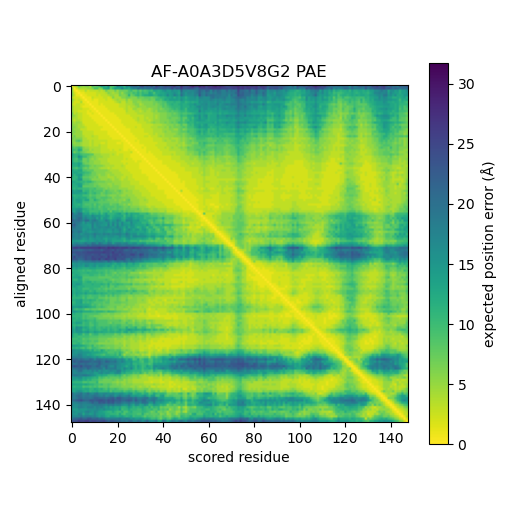M 708 O O . ASN A 1 97 ? -8.643 -4.374 -1.884 1.00 89.50 97 ASN A O 1
ATOM 712 N N . GLN A 1 98 ? -8.114 -6.440 -1.228 1.00 86.50 98 GLN A N 1
ATOM 713 C CA . GLN A 1 98 ? -8.925 -6.380 -0.003 1.00 86.50 98 GLN A CA 1
ATOM 714 C C . GLN A 1 98 ? -8.329 -5.466 1.084 1.00 86.50 98 GLN A C 1
ATOM 716 O O . GLN A 1 98 ? -9.044 -5.069 2.004 1.00 86.50 98 GLN A O 1
ATOM 721 N N . ASN A 1 99 ? -7.038 -5.144 0.990 1.00 86.38 99 ASN A N 1
ATOM 722 C CA . ASN A 1 99 ? -6.301 -4.337 1.957 1.00 86.38 99 ASN A CA 1
ATOM 723 C C . ASN A 1 99 ? -6.359 -2.839 1.617 1.00 86.38 99 ASN A C 1
ATOM 725 O O . ASN A 1 99 ? -6.375 -2.026 2.544 1.00 86.38 99 ASN A O 1
ATOM 729 N N . GLY A 1 100 ? -6.432 -2.481 0.332 1.00 88.12 100 GLY A N 1
ATOM 730 C CA . GLY A 1 100 ? -6.453 -1.093 -0.119 1.00 88.12 100 GLY A CA 1
ATOM 731 C C . GLY A 1 100 ? -6.361 -0.898 -1.635 1.00 88.12 100 GLY A C 1
ATOM 732 O O . GLY A 1 100 ? -6.447 -1.842 -2.427 1.00 88.12 100 GLY A O 1
ATOM 733 N N . SER A 1 101 ? -6.168 0.362 -2.017 1.00 90.88 101 SER A N 1
ATOM 734 C CA . SER A 1 101 ? -5.849 0.818 -3.369 1.00 90.88 101 SER A CA 1
ATOM 735 C C . SER A 1 101 ? -4.368 1.151 -3.479 1.00 90.88 101 SER A C 1
ATOM 737 O O . SER A 1 101 ? -3.788 1.726 -2.565 1.00 90.88 101 SER A O 1
ATOM 739 N N . TYR A 1 102 ? -3.759 0.833 -4.613 1.00 92.25 102 TYR A N 1
ATOM 740 C CA . TYR A 1 102 ? -2.352 1.082 -4.898 1.00 92.25 102 TYR A CA 1
ATOM 741 C C . TYR A 1 102 ? -2.254 1.840 -6.210 1.00 92.25 102 TYR A C 1
ATOM 743 O O . TYR A 1 102 ? -2.880 1.441 -7.187 1.00 92.25 102 TYR A O 1
ATOM 751 N N . SER A 1 103 ? -1.471 2.910 -6.242 1.00 91.75 103 SER A N 1
ATOM 752 C CA . SER A 1 103 ? -1.191 3.670 -7.457 1.00 91.75 103 SER A CA 1
ATOM 753 C C . SER A 1 103 ? 0.309 3.825 -7.650 1.00 91.75 103 SER A C 1
ATOM 755 O O . SER A 1 103 ? 1.062 3.965 -6.685 1.00 91.75 103 SER A O 1
ATOM 757 N N . THR A 1 104 ? 0.755 3.773 -8.900 1.00 91.12 104 THR A N 1
ATOM 758 C CA . THR A 1 104 ? 2.163 3.901 -9.269 1.00 91.12 104 THR A CA 1
ATOM 759 C C . THR A 1 104 ? 2.405 5.189 -10.045 1.00 91.12 104 THR A C 1
ATOM 761 O O . THR A 1 104 ? 1.643 5.561 -10.930 1.00 91.12 104 THR A O 1
ATOM 764 N N . THR A 1 105 ? 3.516 5.857 -9.750 1.00 89.00 105 THR A N 1
ATOM 765 C CA . THR A 1 105 ? 4.090 6.925 -10.571 1.00 89.00 105 THR A CA 1
ATOM 766 C C . THR A 1 105 ? 5.513 6.539 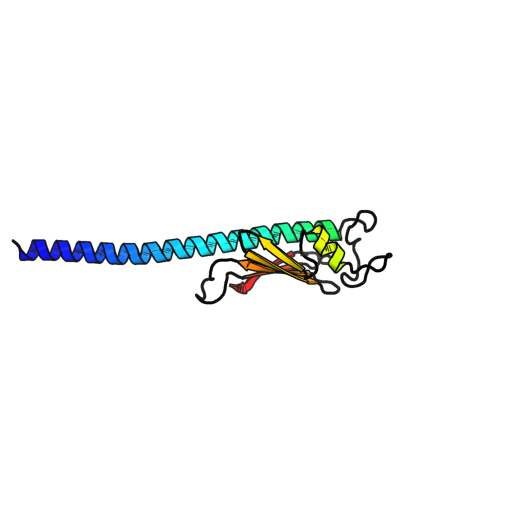-10.960 1.00 89.00 105 THR A C 1
ATOM 768 O O . THR A 1 105 ? 6.391 6.406 -10.106 1.00 89.00 105 THR A O 1
ATOM 771 N N . VAL A 1 106 ? 5.750 6.352 -12.259 1.00 86.19 106 VAL A N 1
ATOM 772 C CA . VAL A 1 106 ? 7.079 6.043 -12.805 1.00 86.19 106 VAL A CA 1
ATOM 773 C C . VAL A 1 106 ? 7.720 7.322 -13.334 1.00 86.19 106 VAL A C 1
ATOM 775 O O . VAL A 1 106 ? 7.162 8.009 -14.188 1.00 86.19 106 VAL A O 1
ATOM 778 N N . THR A 1 107 ? 8.909 7.642 -12.832 1.00 86.25 107 THR A N 1
ATOM 779 C CA . THR A 1 107 ? 9.800 8.655 -13.409 1.00 86.25 107 THR A CA 1
ATOM 780 C C . THR A 1 107 ? 10.960 7.968 -14.124 1.00 86.25 107 THR A C 1
ATOM 782 O O . THR A 1 107 ? 11.044 6.745 -14.167 1.00 86.25 107 THR A O 1
ATOM 785 N N . THR A 1 108 ? 11.893 8.736 -14.686 1.00 82.12 108 THR A N 1
ATOM 786 C CA . THR A 1 108 ? 13.031 8.179 -15.430 1.00 82.12 108 THR A CA 1
ATOM 787 C C . THR A 1 108 ? 13.899 7.232 -14.598 1.00 82.12 108 THR A C 1
ATOM 789 O O . THR A 1 108 ? 14.440 6.277 -15.149 1.00 82.12 108 THR A O 1
ATOM 792 N N . THR A 1 109 ? 14.041 7.478 -13.294 1.00 81.88 109 THR A N 1
ATOM 793 C CA . THR A 1 109 ? 14.957 6.729 -12.413 1.00 81.88 109 THR A CA 1
ATOM 794 C C . THR A 1 109 ? 14.304 6.201 -11.141 1.00 81.88 109 THR A C 1
ATOM 796 O O . THR A 1 109 ? 14.930 5.419 -10.419 1.00 81.88 109 THR A O 1
ATOM 799 N N . THR A 1 110 ? 13.068 6.612 -10.851 1.00 84.88 110 THR A N 1
ATOM 800 C CA . THR A 1 110 ? 12.350 6.219 -9.638 1.00 84.88 110 THR A CA 1
ATOM 801 C C . THR A 1 110 ? 10.968 5.680 -9.961 1.00 84.88 110 THR A C 1
ATOM 803 O O . THR A 1 110 ? 10.297 6.164 -10.869 1.00 84.88 110 THR A O 1
ATOM 806 N N . ILE A 1 111 ? 10.526 4.705 -9.176 1.00 87.06 111 ILE A N 1
ATOM 807 C CA . ILE A 1 111 ? 9.156 4.190 -9.198 1.00 87.06 111 ILE A CA 1
ATOM 808 C C . ILE A 1 111 ? 8.575 4.450 -7.815 1.00 87.06 111 ILE A C 1
ATOM 810 O O . ILE A 1 111 ? 9.121 3.985 -6.817 1.00 87.06 111 ILE A O 1
ATOM 814 N N . GLU A 1 112 ? 7.506 5.225 -7.744 1.00 90.12 112 GLU A N 1
ATOM 815 C CA . GLU A 1 112 ? 6.780 5.495 -6.508 1.00 90.12 112 GLU A CA 1
ATOM 816 C C . GLU A 1 112 ? 5.481 4.696 -6.513 1.00 90.12 112 GLU A C 1
ATOM 818 O O . GLU A 1 112 ? 4.686 4.840 -7.434 1.00 90.12 112 GLU A O 1
ATOM 823 N N . ILE A 1 113 ? 5.264 3.862 -5.496 1.00 90.56 113 ILE A N 1
ATOM 824 C CA . ILE A 1 113 ? 4.011 3.133 -5.284 1.00 90.56 113 ILE A CA 1
ATOM 825 C C . ILE A 1 113 ? 3.366 3.661 -4.009 1.00 90.56 113 ILE A C 1
ATOM 827 O O . ILE A 1 113 ? 3.947 3.574 -2.926 1.00 90.56 113 ILE A O 1
ATOM 831 N N . VAL A 1 114 ? 2.156 4.187 -4.124 1.00 90.56 114 VAL A N 1
ATOM 832 C CA . VAL A 1 114 ? 1.362 4.700 -3.012 1.00 90.56 114 VAL A CA 1
ATOM 833 C C . VAL A 1 114 ? 0.250 3.706 -2.711 1.00 90.56 114 VAL A C 1
ATOM 835 O O . VAL A 1 114 ? -0.602 3.467 -3.556 1.00 90.56 114 VAL A O 1
ATOM 838 N N . GLY A 1 115 ? 0.264 3.126 -1.513 1.00 89.81 115 GLY A N 1
ATOM 839 C CA . GLY A 1 115 ? -0.807 2.287 -0.984 1.00 89.81 115 GLY A CA 1
ATOM 840 C C . GLY A 1 115 ? -1.695 3.077 -0.026 1.00 89.81 115 GLY A C 1
ATOM 841 O O . GLY A 1 115 ? -1.203 3.644 0.953 1.00 89.81 115 GLY A O 1
ATOM 842 N N . GLU A 1 116 ? -2.994 3.091 -0.294 1.00 89.12 116 GLU A N 1
ATOM 843 C CA . GLU A 1 116 ? -4.045 3.671 0.539 1.00 89.12 116 GLU A CA 1
ATOM 844 C C . GLU A 1 116 ? -4.947 2.547 1.057 1.00 89.12 116 GLU A C 1
ATOM 846 O O . GLU A 1 116 ? -5.594 1.839 0.290 1.00 89.12 116 GLU A O 1
ATOM 851 N N . GLY A 1 117 ? -4.946 2.351 2.370 1.00 85.62 117 GLY A N 1
ATOM 852 C CA . GLY A 1 117 ? -5.717 1.334 3.063 1.00 85.62 117 GLY A CA 1
ATOM 853 C C . GLY A 1 117 ? -7.208 1.655 3.151 1.00 85.62 117 GLY A C 1
ATOM 854 O O . GLY A 1 117 ? -7.636 2.790 2.965 1.00 85.62 117 GLY A O 1
ATOM 855 N N . ASN A 1 118 ? -8.013 0.648 3.480 1.00 82.81 118 ASN A N 1
ATOM 856 C CA . ASN A 1 118 ? -9.470 0.800 3.585 1.00 82.81 118 ASN A CA 1
ATOM 857 C C . ASN A 1 118 ? -9.933 1.437 4.908 1.00 82.81 118 ASN A C 1
ATOM 859 O O . ASN A 1 118 ? -11.062 1.918 4.999 1.00 82.81 118 ASN A O 1
ATOM 863 N N . GLU A 1 119 ? -9.075 1.442 5.931 1.00 80.00 119 GLU A N 1
ATOM 864 C CA . GLU A 1 119 ? -9.380 2.015 7.244 1.00 80.00 119 GLU A CA 1
ATOM 865 C C . GLU A 1 119 ? -8.894 3.464 7.340 1.00 80.00 119 GLU A C 1
ATOM 867 O O . GLU A 1 119 ? -7.813 3.802 6.853 1.00 80.00 119 GLU A O 1
ATOM 872 N N . THR A 1 120 ? -9.659 4.321 8.021 1.00 74.62 120 THR A N 1
ATOM 873 C CA . THR A 1 120 ? -9.223 5.687 8.340 1.00 74.62 120 THR A CA 1
ATOM 874 C C . THR A 1 120 ? -8.058 5.635 9.333 1.00 74.62 120 THR A C 1
ATOM 876 O O . THR A 1 120 ? -8.155 5.001 10.382 1.00 74.62 120 THR A O 1
ATOM 879 N N . GLY A 1 121 ? -6.941 6.273 8.990 1.00 63.72 121 GLY A N 1
ATOM 880 C CA . GLY A 1 121 ? -5.743 6.382 9.807 1.00 63.72 121 GLY A CA 1
ATOM 881 C C . GLY A 1 121 ? -5.970 7.147 11.112 1.00 63.72 121 GLY A C 1
ATOM 882 O O . GLY A 1 121 ? -7.066 7.606 11.438 1.00 63.72 121 GLY A O 1
ATOM 883 N N . ASN A 1 122 ? -4.897 7.305 11.890 1.00 61.72 122 ASN A N 1
ATOM 884 C CA . ASN A 1 122 ? -4.958 7.897 13.234 1.00 61.72 122 ASN A CA 1
ATOM 885 C C . ASN A 1 122 ? -5.375 9.382 13.249 1.00 61.72 122 ASN A C 1
ATOM 887 O O . ASN A 1 122 ? -5.570 9.941 14.328 1.00 61.72 122 ASN A O 1
ATOM 891 N N . ASP A 1 123 ? -5.483 10.029 12.088 1.00 58.81 123 ASP A N 1
ATOM 892 C CA . ASP A 1 123 ? -5.976 11.401 11.957 1.00 58.81 123 ASP A CA 1
ATOM 893 C C . ASP A 1 123 ? -7.513 11.503 11.952 1.00 58.81 123 ASP A C 1
ATOM 895 O O . ASP A 1 123 ? -8.053 12.604 12.059 1.00 58.81 123 ASP A O 1
ATOM 899 N N . GLY A 1 124 ? -8.219 10.369 11.855 1.00 60.53 124 GLY A N 1
ATOM 900 C CA . GLY A 1 124 ? -9.677 10.303 11.832 1.00 60.53 124 GLY A CA 1
ATOM 901 C C . GLY A 1 124 ? -10.324 10.885 10.572 1.00 60.53 124 GLY A C 1
ATOM 902 O O . GLY A 1 124 ? -11.539 11.082 10.575 1.00 60.53 124 GLY A O 1
ATOM 903 N N . SER A 1 125 ? -9.555 11.167 9.513 1.00 61.00 125 SER A N 1
ATOM 904 C CA . SER A 1 125 ? -10.075 11.774 8.281 1.00 61.00 125 SER A CA 1
ATOM 905 C C . SER A 1 125 ? -9.462 11.247 6.984 1.00 61.00 125 SER A C 1
ATOM 907 O O . SER A 1 125 ? -10.125 11.361 5.952 1.00 61.00 125 SER A O 1
ATOM 909 N N . THR A 1 126 ? -8.244 10.704 6.987 1.00 68.69 126 THR A N 1
ATOM 910 C CA . THR A 1 126 ? -7.614 10.134 5.787 1.00 68.69 126 THR A CA 1
ATOM 911 C C . THR A 1 126 ? -7.386 8.635 5.957 1.00 68.69 126 THR A C 1
ATOM 913 O O . THR A 1 126 ? -7.191 8.174 7.078 1.00 68.69 126 THR A O 1
ATOM 916 N N . PRO A 1 127 ? -7.492 7.830 4.888 1.00 75.00 127 PRO A N 1
ATOM 917 C CA . PRO A 1 127 ? -7.162 6.411 4.948 1.00 75.00 127 PRO A CA 1
ATOM 918 C C . PRO A 1 127 ? -5.682 6.195 5.266 1.00 75.00 127 PRO A C 1
ATOM 920 O O . PRO A 1 127 ? -4.849 7.035 4.936 1.00 75.00 127 PRO A O 1
ATOM 923 N N . VAL A 1 128 ? -5.351 5.052 5.871 1.00 80.19 128 VAL A N 1
ATOM 924 C CA . VAL A 1 128 ? -3.959 4.674 6.147 1.00 80.19 128 VAL A CA 1
ATOM 925 C C . VAL A 1 128 ? -3.126 4.738 4.868 1.00 80.19 128 VAL A C 1
ATOM 927 O O . VAL A 1 128 ? -3.380 3.987 3.931 1.00 80.19 128 VAL A O 1
ATOM 930 N N . LYS A 1 129 ? -2.085 5.567 4.844 1.00 85.06 129 LYS A N 1
ATOM 931 C CA . LYS A 1 129 ? -1.243 5.765 3.663 1.00 85.06 129 LYS A CA 1
ATOM 932 C C . LYS A 1 129 ? 0.192 5.313 3.887 1.00 85.06 129 LYS A C 1
ATOM 934 O O . LYS A 1 129 ? 0.847 5.669 4.872 1.00 85.06 129 LYS A O 1
ATOM 939 N N . ALA A 1 130 ? 0.726 4.568 2.930 1.00 85.31 130 ALA A N 1
ATOM 940 C CA . ALA A 1 130 ? 2.141 4.237 2.858 1.00 85.31 130 ALA A CA 1
ATOM 941 C C . ALA A 1 130 ? 2.653 4.433 1.431 1.00 85.31 130 ALA A C 1
ATOM 943 O O . ALA A 1 130 ? 1.980 4.105 0.461 1.00 85.31 130 ALA A O 1
ATOM 944 N N . THR A 1 131 ? 3.859 4.967 1.309 1.00 87.44 131 THR A N 1
ATOM 945 C CA . THR A 1 131 ? 4.529 5.202 0.035 1.00 87.44 131 THR A CA 1
ATOM 946 C C . THR A 1 131 ? 5.806 4.384 -0.001 1.00 87.44 131 THR A C 1
ATOM 948 O O . THR A 1 131 ? 6.617 4.439 0.922 1.00 87.44 131 THR A O 1
ATOM 951 N N . LEU A 1 132 ? 6.006 3.635 -1.073 1.00 88.50 132 LEU A N 1
ATOM 952 C CA . LEU A 1 132 ? 7.251 2.965 -1.391 1.00 88.50 132 LEU A CA 1
ATOM 953 C C . LEU A 1 132 ? 7.916 3.692 -2.556 1.00 88.50 132 LEU A C 1
ATOM 955 O O . LEU A 1 132 ? 7.388 3.709 -3.661 1.00 88.50 132 LEU A O 1
ATOM 959 N N . VAL A 1 133 ? 9.102 4.239 -2.318 1.00 87.12 133 VAL A N 1
ATOM 960 C CA . VAL A 1 133 ? 9.962 4.788 -3.363 1.00 87.12 133 VAL A CA 1
ATOM 961 C C . VAL A 1 133 ? 11.023 3.758 -3.706 1.00 87.12 133 VAL A C 1
ATOM 963 O O . VAL A 1 133 ? 11.762 3.281 -2.841 1.00 87.12 133 VAL A O 1
ATOM 966 N N . ILE A 1 134 ? 11.101 3.422 -4.985 1.00 85.81 134 ILE A N 1
ATOM 967 C CA . ILE A 1 134 ? 12.032 2.451 -5.534 1.00 85.81 134 ILE A CA 1
ATOM 968 C C . ILE A 1 134 ? 13.028 3.198 -6.412 1.00 85.81 134 ILE A C 1
ATOM 970 O O . ILE A 1 134 ? 12.641 3.883 -7.356 1.00 85.81 134 ILE A O 1
ATOM 974 N N . THR A 1 135 ? 14.317 3.078 -6.106 1.00 85.12 135 THR A N 1
ATOM 975 C CA . THR A 1 135 ? 15.417 3.610 -6.926 1.00 85.12 135 THR A CA 1
ATOM 976 C C . THR A 1 135 ? 16.322 2.447 -7.337 1.00 85.12 135 THR A C 1
ATOM 978 O O . THR A 1 135 ? 17.287 2.148 -6.630 1.00 85.12 135 THR A O 1
ATOM 981 N N . PRO A 1 136 ? 16.030 1.757 -8.455 1.00 74.81 136 PRO A N 1
ATOM 982 C CA . PRO A 1 136 ? 16.645 0.464 -8.773 1.00 74.81 136 PRO A CA 1
ATOM 983 C C . PRO A 1 136 ? 18.171 0.497 -8.946 1.00 74.81 136 PRO A C 1
ATOM 985 O O . PRO A 1 136 ? 18.839 -0.516 -8.741 1.00 74.81 136 PRO A O 1
ATOM 988 N N . ALA A 1 137 ? 18.720 1.659 -9.311 1.00 73.19 137 ALA A N 1
ATOM 989 C CA . ALA A 1 137 ? 20.151 1.883 -9.503 1.00 73.19 137 ALA A CA 1
ATOM 990 C C . ALA A 1 137 ? 20.926 2.219 -8.209 1.00 73.19 137 ALA A C 1
ATOM 992 O O . ALA A 1 13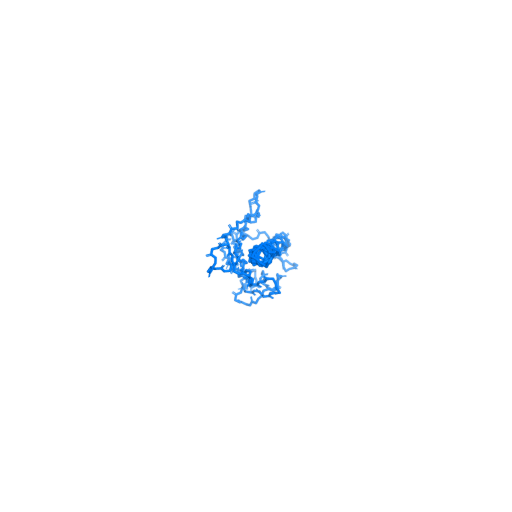7 ? 22.136 2.421 -8.271 1.00 73.19 137 ALA A O 1
ATOM 993 N N . ASN A 1 138 ? 20.259 2.319 -7.053 1.00 73.06 138 ASN A N 1
ATOM 994 C CA . ASN A 1 138 ? 20.873 2.718 -5.784 1.00 73.06 138 ASN A CA 1
ATOM 995 C C . ASN A 1 138 ? 21.146 1.508 -4.865 1.00 73.06 138 ASN A C 1
ATOM 997 O O . ASN A 1 138 ? 20.443 0.501 -4.922 1.00 73.06 138 ASN A O 1
ATOM 1001 N N . GLU A 1 139 ? 22.128 1.631 -3.967 1.00 57.06 139 GLU A N 1
ATOM 1002 C CA . GLU A 1 139 ? 22.538 0.601 -2.990 1.00 57.06 139 GLU A CA 1
ATOM 1003 C C . GLU A 1 139 ? 21.430 0.278 -1.966 1.00 57.06 139 GLU A C 1
ATOM 1005 O O . GLU A 1 139 ? 21.391 -0.805 -1.388 1.00 57.06 139 GLU A O 1
ATOM 1010 N N . SER A 1 140 ? 20.500 1.214 -1.746 1.00 65.31 140 SER A N 1
ATOM 1011 C CA . SER A 1 140 ? 19.266 1.021 -0.969 1.00 65.31 140 SER A CA 1
ATOM 1012 C C . SER A 1 140 ? 18.054 1.274 -1.867 1.00 65.31 140 SER A C 1
ATOM 1014 O O . SER A 1 140 ? 17.502 2.376 -1.859 1.00 65.31 140 SER A O 1
ATOM 1016 N N . PRO A 1 141 ? 17.660 0.283 -2.683 1.00 68.69 141 PRO A N 1
ATOM 1017 C CA . PRO A 1 141 ? 16.734 0.508 -3.781 1.00 68.69 141 PRO A CA 1
ATOM 1018 C C . PRO A 1 141 ? 15.273 0.589 -3.348 1.00 68.69 141 PRO A C 1
ATOM 1020 O O . PRO A 1 141 ? 14.460 0.998 -4.159 1.00 68.69 141 PRO A O 1
ATOM 1023 N N . LEU A 1 142 ? 14.926 0.212 -2.112 1.00 77.81 142 LEU A N 1
ATOM 1024 C CA . LEU A 1 142 ? 13.561 0.235 -1.585 1.00 77.81 142 LEU A CA 1
ATOM 1025 C C . LEU A 1 142 ? 13.504 1.126 -0.343 1.00 77.81 142 LEU A C 1
ATOM 1027 O O . LEU A 1 142 ? 14.180 0.846 0.647 1.00 77.81 142 LEU A O 1
ATOM 1031 N N . GLN A 1 143 ? 12.685 2.173 -0.378 1.00 77.31 143 GLN A N 1
ATOM 1032 C CA . GLN A 1 143 ? 12.431 3.046 0.766 1.00 77.31 143 GLN A CA 1
ATOM 1033 C C . GLN A 1 143 ? 10.929 3.167 1.009 1.00 77.31 143 GLN A C 1
ATOM 1035 O O . GLN A 1 143 ? 10.213 3.783 0.226 1.00 77.31 143 GLN A O 1
ATOM 1040 N N . THR A 1 144 ? 10.440 2.582 2.102 1.00 77.50 144 THR A N 1
ATOM 1041 C CA . THR A 1 144 ? 9.035 2.705 2.513 1.00 77.50 144 THR A CA 1
ATOM 1042 C C . THR A 1 144 ? 8.892 3.815 3.546 1.00 77.50 144 THR A C 1
ATOM 1044 O O . THR A 1 144 ? 9.565 3.802 4.574 1.00 77.50 144 THR A O 1
ATOM 1047 N N . THR A 1 145 ? 7.993 4.761 3.301 1.00 79.69 145 THR A N 1
ATOM 1048 C CA . THR A 1 145 ? 7.580 5.804 4.246 1.00 79.69 145 THR A CA 1
ATOM 1049 C C . THR A 1 145 ? 6.098 5.641 4.556 1.00 79.69 145 THR A C 1
ATOM 1051 O O . THR A 1 145 ? 5.281 5.468 3.658 1.00 79.69 145 THR A O 1
ATOM 1054 N N . VAL A 1 146 ? 5.737 5.676 5.837 1.00 74.12 146 VAL A N 1
ATOM 1055 C CA . VAL A 1 146 ? 4.338 5.626 6.281 1.00 74.12 146 VAL A CA 1
ATOM 1056 C C . VAL A 1 146 ? 3.860 7.063 6.461 1.00 74.12 146 VAL A C 1
ATOM 1058 O O . VAL A 1 146 ? 4.394 7.778 7.306 1.00 74.12 146 VAL A O 1
ATOM 1061 N N . ASN A 1 147 ? 2.879 7.482 5.663 1.00 68.94 147 ASN A N 1
ATOM 1062 C CA . ASN A 1 147 ? 2.430 8.875 5.549 1.00 68.94 147 ASN A CA 1
ATOM 1063 C C . ASN A 1 147 ? 1.180 9.198 6.388 1.00 68.94 147 ASN A C 1
ATOM 1065 O O . ASN A 1 147 ? 0.652 10.302 6.274 1.00 68.94 147 ASN A O 1
ATOM 1069 N N . ASN A 1 148 ? 0.844 8.281 7.309 1.00 55.12 148 ASN A N 1
ATOM 1070 C CA . ASN A 1 148 ? -0.288 8.256 8.250 1.00 55.12 148 ASN A CA 1
ATOM 1071 C C . ASN A 1 148 ? -1.497 7.480 7.733 1.00 55.12 148 ASN A C 1
ATOM 1073 O O . ASN A 1 148 ? -1.934 7.742 6.604 1.00 55.12 148 ASN A O 1
#

pLDDT: mean 84.22, std 9.12, range [55.12, 97.62]

Solvent-accessible surface area (backbone atoms only — not comparable to full-atom values): 7944 Å² total; per-residue (Å²): 115,68,71,64,54,51,52,52,53,54,51,53,52,53,53,52,53,52,50,51,58,51,49,52,52,53,51,51,53,49,52,34,52,51,34,46,51,46,38,52,53,50,49,54,52,52,51,51,51,53,54,50,34,34,70,29,49,51,95,77,79,23,46,48,66,53,85,43,38,62,50,45,50,103,86,66,52,45,40,52,58,54,47,21,60,73,78,66,28,42,98,85,31,36,39,78,61,99,44,30,42,35,42,51,51,75,42,49,66,38,39,35,38,40,32,36,23,78,41,58,19,95,80,74,78,46,44,25,29,35,37,35,42,32,31,80,91,45,99,73,30,72,44,78,46,77,76,69